Protein AF-A0A699TPR6-F1 (afdb_monomer_lite)

Organism: Tanacetum cinerariifolium (NCBI:txid118510)

Sequence (68 aa):
PEPGDPNREVPVNETFHVQTDDELTENELKQLEADDQAIQTILLGLPEDIYAVVDSCETAQEIWLRVQ

Secondary structure (DSSP, 8-state):
--S--TT------------------HHHHHHHHHHHHHHHHHHHHS-HHHHHHHHT-SSHHHHHHHH-

Radius of gyration: 22.29 Å; chains: 1; bounding box: 27×55×40 Å

Structure (mmCIF, N/CA/C/O backbone):
data_AF-A0A699TPR6-F1
#
_entry.id   AF-A0A699TPR6-F1
#
loop_
_atom_site.group_PDB
_atom_site.id
_atom_site.type_symbol
_atom_site.label_atom_id
_atom_site.label_alt_id
_atom_site.label_comp_id
_atom_site.label_asym_id
_atom_site.label_entity_id
_atom_site.label_seq_id
_atom_site.pdbx_PDB_ins_code
_atom_site.Cartn_x
_atom_site.Cartn_y
_atom_site.Cartn_z
_atom_site.occupancy
_atom_site.B_iso_or_equiv
_atom_site.auth_seq_id
_atom_site.auth_comp_id
_atom_site.auth_asym_id
_atom_site.auth_atom_id
_atom_site.pdbx_PDB_model_num
ATOM 1 N N . PRO A 1 1 ? 4.041 45.728 13.368 1.00 51.50 1 PRO A N 1
ATOM 2 C CA . PRO A 1 1 ? 4.826 44.474 13.422 1.00 51.50 1 PRO A CA 1
ATOM 3 C C . PRO A 1 1 ? 5.822 44.446 12.260 1.00 51.50 1 PRO A C 1
ATOM 5 O O . PRO A 1 1 ? 5.420 44.267 11.115 1.00 51.50 1 PRO A O 1
ATOM 8 N N . GLU A 1 2 ? 7.087 44.738 12.550 1.00 47.50 2 GLU A N 1
ATOM 9 C CA . GLU A 1 2 ? 8.161 44.733 11.552 1.00 47.50 2 GLU A CA 1
ATOM 10 C C . GLU A 1 2 ? 8.666 43.297 11.316 1.00 47.50 2 GLU A C 1
ATOM 12 O O . GLU A 1 2 ? 8.800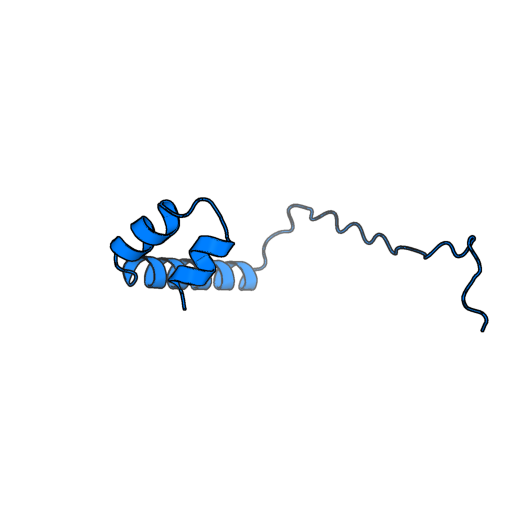 42.534 12.278 1.00 47.50 2 GLU A O 1
ATOM 17 N N . PRO A 1 3 ? 8.928 42.889 10.063 1.00 52.19 3 PRO A N 1
ATOM 18 C CA . PRO A 1 3 ? 9.425 41.560 9.745 1.00 52.19 3 PRO A CA 1
ATOM 19 C C . PRO A 1 3 ? 10.956 41.603 9.700 1.00 52.19 3 PRO A C 1
ATOM 21 O O . PRO A 1 3 ? 11.533 41.863 8.648 1.00 52.19 3 PRO A O 1
ATOM 24 N N . GLY A 1 4 ? 11.634 41.400 10.829 1.00 54.75 4 GLY A N 1
ATOM 25 C CA . GLY A 1 4 ? 13.100 41.416 10.784 1.00 54.75 4 GLY A CA 1
ATOM 26 C C . GLY A 1 4 ? 13.862 41.350 12.097 1.00 54.75 4 GLY A C 1
ATOM 27 O O . GLY A 1 4 ? 14.987 41.830 12.115 1.00 54.75 4 GLY A O 1
ATOM 28 N N . ASP A 1 5 ? 13.302 40.789 13.172 1.00 66.81 5 ASP A N 1
ATOM 29 C CA . ASP A 1 5 ? 14.078 40.540 14.395 1.00 66.81 5 ASP A CA 1
ATOM 30 C C . ASP A 1 5 ? 14.760 39.156 14.324 1.00 66.81 5 ASP A C 1
ATOM 32 O O . ASP A 1 5 ? 14.056 38.139 14.320 1.00 66.81 5 ASP A O 1
ATOM 36 N N . PRO A 1 6 ? 16.105 39.083 14.252 1.00 63.41 6 PRO A N 1
ATOM 37 C CA . PRO A 1 6 ? 16.850 37.825 14.217 1.00 63.41 6 PRO A CA 1
ATOM 38 C C . PRO A 1 6 ? 16.838 37.058 15.547 1.00 63.41 6 PRO A C 1
ATOM 40 O O . PRO A 1 6 ? 17.208 35.890 15.558 1.00 63.41 6 PRO A O 1
ATOM 43 N N . ASN A 1 7 ? 16.421 37.681 16.658 1.00 62.91 7 ASN A N 1
ATOM 44 C CA . ASN A 1 7 ? 16.351 37.045 17.982 1.00 62.91 7 ASN A CA 1
ATOM 45 C C . ASN A 1 7 ? 14.961 36.491 18.305 1.00 62.91 7 ASN A C 1
ATOM 47 O O . ASN A 1 7 ? 14.628 36.260 19.468 1.00 62.91 7 ASN A 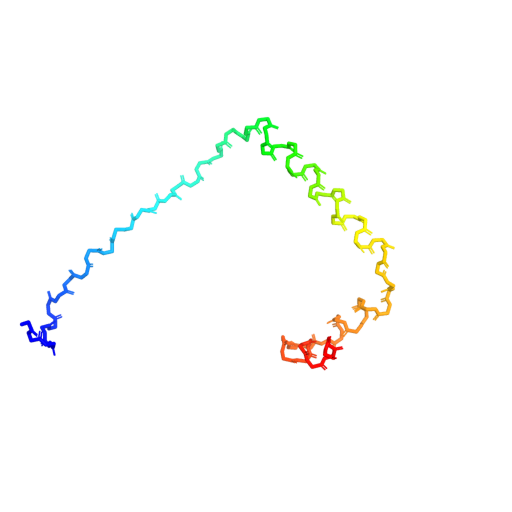O 1
ATOM 51 N N . ARG A 1 8 ? 14.117 36.282 17.291 1.00 62.19 8 ARG A N 1
ATOM 52 C CA . ARG A 1 8 ? 12.826 35.635 17.494 1.00 62.19 8 ARG A CA 1
ATOM 53 C C . ARG A 1 8 ? 13.051 34.137 17.681 1.00 62.19 8 ARG A C 1
ATOM 55 O O . ARG A 1 8 ? 12.912 33.360 16.741 1.00 62.19 8 ARG A O 1
ATOM 62 N N . GLU A 1 9 ? 13.408 33.745 18.900 1.00 62.38 9 GLU A N 1
ATOM 63 C CA . GLU A 1 9 ? 13.331 32.357 19.337 1.00 62.38 9 GLU A CA 1
ATOM 64 C C . GLU A 1 9 ? 11.876 31.919 19.164 1.00 62.38 9 GLU A C 1
ATOM 66 O O . GLU A 1 9 ? 10.976 32.337 19.895 1.00 62.38 9 GLU A O 1
ATOM 71 N N . VAL A 1 10 ? 11.622 31.157 18.101 1.00 57.00 10 VAL A N 1
ATOM 72 C CA . VAL A 1 10 ? 10.359 30.455 17.927 1.00 57.00 10 VAL A CA 1
ATOM 73 C C . VAL A 1 10 ? 10.352 29.416 19.040 1.00 57.00 10 VAL A C 1
ATOM 75 O O . VAL A 1 10 ? 11.234 28.557 19.024 1.00 57.00 10 VAL A O 1
ATOM 78 N N . PRO A 1 11 ? 9.423 29.464 20.012 1.00 56.41 11 PRO A N 1
ATOM 79 C CA . PRO A 1 11 ? 9.239 28.330 20.892 1.00 56.41 11 PRO A CA 1
ATOM 80 C C . PRO A 1 11 ? 8.730 27.198 20.002 1.00 56.41 11 PRO A C 1
ATOM 82 O O . PRO A 1 11 ? 7.538 27.106 19.712 1.00 56.41 11 PRO A O 1
ATOM 85 N N . VAL A 1 12 ? 9.654 26.379 19.497 1.00 54.66 12 VAL A N 1
ATOM 86 C CA . VAL A 1 12 ? 9.327 25.047 19.022 1.00 54.66 12 VAL A CA 1
ATOM 87 C C . VAL A 1 12 ? 8.829 24.364 20.279 1.00 54.66 12 VAL A C 1
ATOM 89 O O . VAL A 1 12 ? 9.587 24.049 21.191 1.00 54.66 12 VAL A O 1
ATOM 92 N N . ASN A 1 13 ? 7.514 24.247 20.380 1.00 55.28 13 ASN A N 1
ATOM 93 C CA . ASN A 1 13 ? 6.886 23.303 21.272 1.00 55.28 13 ASN A CA 1
ATOM 94 C C . ASN A 1 13 ? 7.310 21.918 20.784 1.00 55.28 13 ASN A C 1
ATOM 96 O O . ASN A 1 13 ? 6.587 21.252 20.051 1.00 55.28 13 ASN A O 1
ATOM 100 N N . GLU A 1 14 ? 8.522 21.512 21.155 1.00 54.00 14 GLU A N 1
ATOM 101 C CA . GLU A 1 14 ? 9.001 20.153 20.997 1.00 54.00 14 GLU A CA 1
ATOM 102 C C . GLU A 1 14 ? 8.190 19.286 21.958 1.00 54.00 14 GLU A C 1
ATOM 104 O O . GLU A 1 14 ? 8.621 18.903 23.046 1.00 54.00 14 GLU A O 1
ATOM 109 N N . THR A 1 15 ? 6.948 19.010 21.571 1.00 59.75 15 THR A N 1
ATOM 110 C CA . THR A 1 15 ? 6.174 17.914 22.119 1.00 59.75 15 THR A CA 1
ATOM 111 C C . THR A 1 15 ? 6.822 16.651 21.571 1.00 59.75 15 THR A C 1
ATOM 113 O O . THR A 1 15 ? 6.371 16.069 20.585 1.00 59.75 15 THR A O 1
ATOM 116 N N . PHE A 1 16 ? 7.948 16.265 22.170 1.00 53.81 16 PHE A N 1
ATOM 117 C CA . PHE A 1 16 ? 8.481 14.923 22.035 1.00 53.81 16 PHE A CA 1
ATOM 118 C C . PHE A 1 16 ? 7.432 13.991 22.633 1.00 53.81 16 PHE A C 1
ATOM 120 O O . PHE A 1 16 ? 7.404 13.745 23.839 1.00 53.81 16 PHE A O 1
ATOM 127 N N . HIS A 1 17 ? 6.532 13.502 21.786 1.00 62.03 17 HIS A N 1
ATOM 128 C CA . HIS A 1 17 ? 5.801 12.289 22.082 1.00 62.03 17 HIS A CA 1
ATOM 129 C C . HIS A 1 17 ? 6.843 11.174 22.074 1.00 62.03 17 HIS A C 1
ATOM 131 O O . HIS A 1 17 ? 7.161 10.598 21.038 1.00 62.03 17 HIS A O 1
ATOM 137 N N . VAL A 1 18 ? 7.434 10.920 23.243 1.00 60.31 18 VAL A N 1
ATOM 138 C CA . VAL A 1 18 ? 7.936 9.590 23.564 1.00 60.31 18 VAL A CA 1
ATOM 139 C C . VAL A 1 18 ? 6.727 8.680 23.379 1.00 60.31 18 VAL A C 1
ATOM 141 O O . VAL A 1 18 ? 5.835 8.657 24.219 1.00 60.31 18 VAL A O 1
ATOM 144 N N . GLN A 1 19 ? 6.642 8.025 22.222 1.00 50.56 19 GLN A N 1
ATOM 145 C CA . GLN A 1 19 ? 5.795 6.855 22.063 1.00 50.56 19 GLN A CA 1
ATOM 146 C C . GLN A 1 19 ? 6.452 5.780 22.916 1.00 50.56 19 GLN A C 1
ATOM 148 O O . GLN A 1 19 ? 7.383 5.092 22.497 1.00 50.56 19 GLN A O 1
ATOM 153 N N . THR A 1 20 ? 6.036 5.730 24.175 1.00 58.62 20 THR A N 1
ATOM 154 C CA . THR A 1 20 ? 6.110 4.502 24.948 1.00 58.62 20 THR A CA 1
ATOM 155 C C . THR A 1 20 ? 5.348 3.418 24.192 1.00 58.62 20 THR A C 1
ATOM 157 O O . THR A 1 20 ? 4.505 3.720 23.352 1.00 58.62 2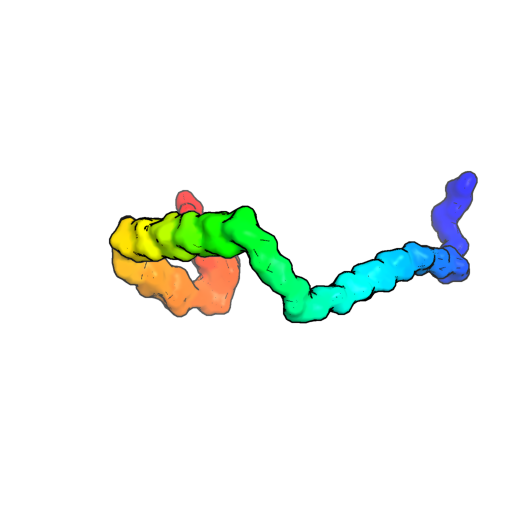0 THR A O 1
ATOM 160 N N . ASP A 1 21 ? 5.702 2.165 24.456 1.00 55.72 21 ASP A N 1
ATOM 161 C CA . ASP A 1 21 ? 5.012 0.942 24.032 1.00 55.72 21 ASP A CA 1
ATOM 162 C C . ASP A 1 21 ? 3.577 0.940 24.607 1.00 55.72 21 ASP A C 1
ATOM 164 O O . ASP A 1 21 ? 3.253 0.196 25.530 1.00 55.72 21 ASP A O 1
ATOM 168 N N . ASP A 1 22 ? 2.770 1.917 24.187 1.00 62.25 22 ASP A N 1
ATOM 169 C CA . ASP A 1 22 ? 1.440 2.197 24.697 1.00 62.25 22 ASP A CA 1
ATOM 170 C C . ASP A 1 22 ? 0.551 1.034 24.266 1.00 62.25 22 ASP A C 1
ATOM 172 O O . ASP A 1 22 ? 0.462 0.696 23.085 1.00 62.25 22 ASP A O 1
ATOM 176 N N . GLU A 1 23 ? 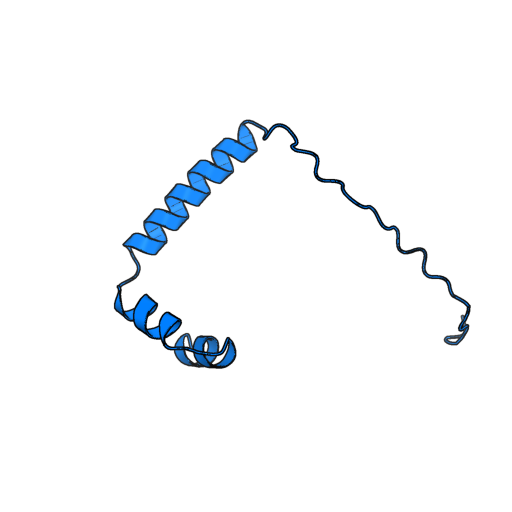-0.054 0.387 25.262 1.00 72.88 23 GLU A N 1
ATOM 177 C CA . GLU A 1 23 ? -0.970 -0.736 25.105 1.00 72.88 23 GLU A CA 1
ATOM 178 C C . GLU A 1 23 ? -2.014 -0.397 24.030 1.00 72.88 23 GLU A C 1
ATOM 180 O O . GLU A 1 23 ? -2.883 0.450 24.248 1.00 72.88 23 GLU A O 1
ATOM 185 N N . LEU A 1 24 ? -1.890 -1.027 22.853 1.00 76.06 24 LEU A N 1
ATOM 186 C CA . LEU A 1 24 ? -2.805 -0.815 21.733 1.00 76.06 24 LEU A CA 1
ATOM 187 C C . LEU A 1 24 ? -4.234 -1.056 22.206 1.00 76.06 24 LEU A C 1
ATOM 189 O O . LEU A 1 24 ? -4.562 -2.120 22.739 1.00 76.06 24 LEU A O 1
ATOM 193 N N . THR A 1 25 ? -5.102 -0.073 21.989 1.00 82.75 25 THR A N 1
ATOM 194 C CA . THR A 1 25 ? -6.503 -0.219 22.365 1.00 82.75 25 THR A CA 1
ATOM 195 C C . THR A 1 25 ? -7.174 -1.277 21.485 1.00 82.75 25 THR A C 1
ATOM 197 O O . THR A 1 25 ? -6.797 -1.499 20.333 1.00 82.75 25 THR A O 1
ATOM 200 N N . GLU A 1 26 ? -8.225 -1.931 21.990 1.00 86.75 26 GLU A N 1
ATOM 201 C CA . GLU A 1 26 ? -8.966 -2.958 21.234 1.00 86.75 26 GLU A CA 1
ATOM 202 C C . GLU A 1 26 ? -9.470 -2.438 19.871 1.00 86.75 26 GLU A C 1
ATOM 204 O O . GLU A 1 26 ? -9.562 -3.188 18.900 1.00 86.75 26 GLU A O 1
ATOM 209 N N . ASN A 1 27 ? -9.774 -1.141 19.779 1.00 88.56 27 ASN A N 1
ATOM 210 C CA . ASN A 1 27 ? -10.195 -0.512 18.530 1.00 88.56 27 ASN A CA 1
ATOM 211 C C . ASN A 1 27 ? -9.040 -0.351 17.535 1.00 88.56 27 ASN A C 1
ATOM 213 O O . ASN A 1 27 ? -9.249 -0.576 16.347 1.00 88.56 27 ASN A O 1
ATOM 217 N N . GLU A 1 28 ? -7.840 -0.004 18.000 1.00 91.00 28 GLU A N 1
ATOM 218 C CA . GLU A 1 28 ? -6.643 0.076 17.152 1.00 91.00 28 GLU A CA 1
ATOM 219 C C . GLU A 1 28 ? -6.220 -1.308 16.659 1.00 91.00 28 GLU A C 1
ATOM 221 O O . GLU A 1 28 ? -5.856 -1.454 15.497 1.00 91.00 28 GLU A O 1
ATOM 226 N N . LEU A 1 29 ? -6.360 -2.346 17.490 1.00 90.81 29 LEU A N 1
ATOM 227 C CA . LEU A 1 29 ? -6.135 -3.730 17.062 1.00 90.81 29 LEU A CA 1
ATOM 228 C C . LEU A 1 29 ? -7.123 -4.166 15.972 1.00 90.81 29 LEU A C 1
ATOM 230 O O . LEU A 1 29 ? -6.712 -4.755 14.976 1.00 90.81 29 LEU A O 1
ATOM 234 N N . LYS A 1 30 ? -8.413 -3.838 16.117 1.00 92.38 30 LYS A N 1
ATOM 235 C CA . LYS A 1 30 ? -9.427 -4.110 15.080 1.00 92.38 30 LYS A CA 1
ATOM 236 C C . LYS A 1 30 ? -9.162 -3.337 13.790 1.00 92.38 30 LYS A C 1
ATOM 238 O O . LYS A 1 30 ? -9.419 -3.857 12.708 1.00 92.38 30 LYS A O 1
ATOM 243 N N . GLN A 1 31 ? -8.675 -2.102 13.906 1.00 93.88 31 GLN A N 1
ATOM 244 C CA . GLN A 1 31 ? -8.284 -1.281 12.763 1.00 93.88 31 GLN A CA 1
ATOM 245 C C . GLN A 1 31 ? -7.102 -1.923 12.031 1.00 93.88 31 GLN A C 1
ATOM 247 O O . GLN A 1 31 ? -7.189 -2.127 10.828 1.00 93.88 31 GL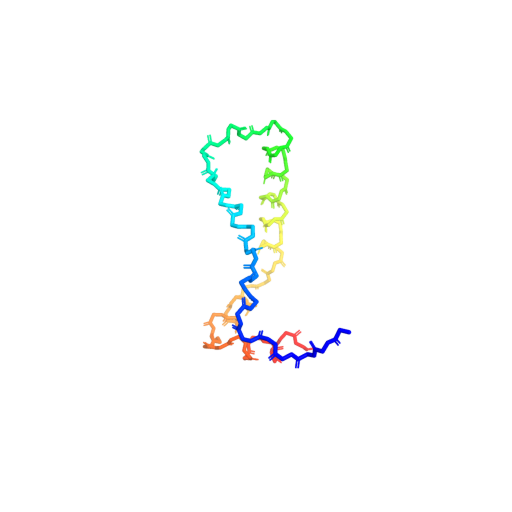N A O 1
ATOM 252 N N . LEU A 1 32 ? -6.060 -2.325 12.765 1.00 92.62 32 LEU A N 1
ATOM 253 C CA . LEU A 1 32 ? -4.891 -2.996 12.207 1.00 92.62 32 LEU A CA 1
ATOM 254 C C . LEU A 1 32 ? -5.273 -4.303 11.504 1.00 92.62 32 LEU A C 1
ATOM 256 O O . LEU A 1 32 ? -4.826 -4.535 10.392 1.00 92.62 32 LEU A O 1
ATOM 260 N N . GLU A 1 33 ? -6.138 -5.130 12.102 1.00 95.38 33 GLU A N 1
ATOM 261 C CA . GLU A 1 33 ? -6.604 -6.377 11.477 1.00 95.38 33 GLU A CA 1
ATOM 262 C C . GLU A 1 33 ? -7.387 -6.120 10.176 1.00 95.38 33 GLU A C 1
ATOM 264 O O . GLU A 1 33 ? -7.201 -6.824 9.179 1.00 95.38 33 GLU A O 1
ATOM 269 N N . ALA A 1 34 ? -8.242 -5.093 10.162 1.00 96.38 34 ALA A N 1
ATOM 270 C CA . ALA A 1 34 ? -8.979 -4.694 8.967 1.00 96.38 34 ALA A CA 1
ATOM 271 C C . ALA A 1 34 ? -8.052 -4.130 7.878 1.00 96.38 34 ALA A C 1
ATOM 273 O O . ALA A 1 34 ? -8.221 -4.457 6.700 1.00 96.38 34 ALA A O 1
ATOM 274 N N . ASP A 1 35 ? -7.066 -3.324 8.267 1.00 96.88 35 ASP A N 1
ATOM 275 C CA . ASP A 1 35 ? -6.076 -2.747 7.363 1.00 96.88 35 ASP A CA 1
ATOM 276 C C . ASP A 1 35 ? -5.177 -3.845 6.775 1.00 96.88 35 ASP A C 1
ATOM 278 O O . ASP A 1 35 ? -4.973 -3.877 5.563 1.00 96.88 35 ASP A O 1
ATOM 282 N N . ASP A 1 36 ? -4.733 -4.812 7.584 1.00 96.81 36 ASP A N 1
ATOM 283 C CA . ASP A 1 36 ? -3.976 -5.987 7.137 1.00 96.81 36 ASP A CA 1
ATOM 284 C C . ASP A 1 36 ? -4.763 -6.803 6.104 1.00 96.81 36 ASP A C 1
ATOM 286 O O . ASP A 1 36 ? -4.228 -7.194 5.061 1.00 96.81 36 ASP A O 1
ATOM 290 N N . GLN A 1 37 ? -6.055 -7.040 6.356 1.00 97.12 37 GLN A N 1
ATOM 291 C CA . GLN A 1 37 ? -6.922 -7.750 5.417 1.00 97.12 37 GLN A CA 1
ATOM 292 C C . GLN A 1 37 ? -7.123 -6.959 4.117 1.00 97.12 37 GLN A C 1
ATOM 294 O O . GLN A 1 37 ? -7.100 -7.543 3.026 1.00 97.12 37 GLN A O 1
ATOM 299 N N . ALA A 1 38 ? -7.315 -5.642 4.207 1.00 96.06 38 ALA A N 1
ATOM 300 C CA . ALA A 1 38 ? -7.461 -4.776 3.044 1.00 96.06 38 ALA A CA 1
ATOM 301 C C . ALA A 1 38 ? -6.174 -4.750 2.209 1.00 96.06 38 ALA A C 1
ATOM 303 O O . ALA A 1 38 ? -6.236 -4.927 0.992 1.00 96.06 38 ALA A O 1
ATOM 304 N N . ILE A 1 39 ? -5.013 -4.618 2.856 1.00 93.81 39 ILE A N 1
ATOM 305 C CA . ILE A 1 39 ? -3.701 -4.667 2.211 1.00 93.81 39 ILE A CA 1
ATOM 306 C C . ILE A 1 39 ? -3.515 -6.014 1.519 1.00 93.81 39 ILE A C 1
ATOM 308 O O . ILE A 1 39 ? -3.253 -6.031 0.321 1.00 93.81 39 ILE A O 1
ATOM 312 N N . GLN A 1 40 ? -3.729 -7.142 2.205 1.00 94.00 40 GLN A N 1
ATOM 313 C CA . GLN A 1 40 ? -3.622 -8.466 1.580 1.00 94.00 40 GLN A CA 1
ATOM 314 C C . GLN A 1 40 ? -4.542 -8.618 0.367 1.00 94.00 40 GLN A C 1
ATOM 316 O O . GLN A 1 40 ? -4.130 -9.163 -0.655 1.00 94.00 40 GLN A O 1
ATOM 321 N N . THR A 1 41 ? -5.770 -8.107 0.453 1.00 94.31 41 THR A N 1
ATOM 322 C CA . THR A 1 41 ? -6.730 -8.156 -0.657 1.00 94.31 41 THR A CA 1
ATOM 323 C C . THR A 1 41 ? -6.252 -7.326 -1.847 1.00 94.31 41 THR A C 1
ATOM 325 O O . THR A 1 41 ? -6.346 -7.781 -2.986 1.00 94.31 41 THR A O 1
ATOM 328 N N . ILE A 1 42 ? -5.710 -6.132 -1.595 1.00 91.56 42 ILE A N 1
ATOM 329 C CA . ILE A 1 42 ? -5.131 -5.276 -2.634 1.00 91.56 42 ILE A CA 1
ATOM 330 C C . ILE A 1 42 ? -3.921 -5.971 -3.264 1.00 91.56 42 ILE A C 1
ATOM 332 O O . ILE A 1 42 ? -3.879 -6.097 -4.482 1.00 91.56 42 ILE A O 1
ATOM 336 N N . LEU A 1 43 ? -2.983 -6.481 -2.459 1.00 88.19 43 LEU A N 1
ATOM 337 C CA . LEU A 1 43 ? -1.787 -7.172 -2.954 1.00 88.19 43 LEU A CA 1
ATOM 338 C C . LEU A 1 43 ? -2.153 -8.401 -3.805 1.00 88.19 43 LEU A C 1
ATOM 340 O O . LEU A 1 43 ? -1.553 -8.619 -4.850 1.00 88.19 43 LEU A O 1
ATOM 344 N N . LEU A 1 44 ? -3.165 -9.177 -3.399 1.00 89.50 44 LEU A N 1
ATOM 345 C CA . LEU A 1 44 ? -3.624 -10.354 -4.145 1.00 89.50 44 LEU A CA 1
ATOM 346 C C . LEU A 1 44 ? -4.356 -9.989 -5.448 1.00 89.50 44 LEU A C 1
ATOM 348 O O . LEU A 1 44 ? -4.352 -10.766 -6.401 1.00 89.50 44 LEU A O 1
ATOM 352 N N . GLY A 1 45 ? -5.018 -8.831 -5.479 1.00 88.56 45 GLY A N 1
ATOM 353 C CA . GLY A 1 45 ? -5.719 -8.324 -6.657 1.00 88.56 45 GLY A CA 1
ATOM 354 C C . GLY A 1 45 ? -4.813 -7.617 -7.668 1.00 88.56 45 GLY A C 1
ATOM 355 O O . GLY A 1 45 ? -5.233 -7.405 -8.807 1.00 88.56 45 GLY A O 1
ATOM 356 N N . LEU A 1 46 ? -3.593 -7.246 -7.271 1.00 88.44 46 LEU A N 1
ATOM 357 C CA . LEU A 1 46 ? -2.616 -6.619 -8.152 1.00 88.44 46 LEU A CA 1
ATOM 358 C C . LEU A 1 46 ? -1.881 -7.690 -8.971 1.00 88.44 46 LEU A C 1
ATOM 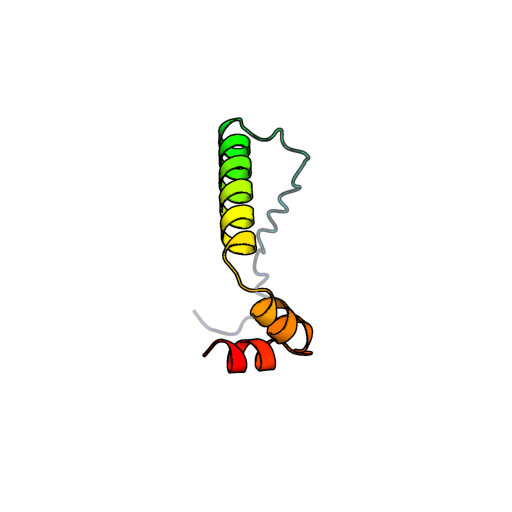360 O O . LEU A 1 46 ? -1.331 -8.632 -8.400 1.00 88.44 46 LEU A O 1
ATOM 364 N N . PRO A 1 47 ? -1.845 -7.570 -10.307 1.00 86.19 47 PRO A N 1
ATOM 365 C CA . PRO A 1 47 ? -1.074 -8.487 -11.125 1.00 86.19 47 PRO A CA 1
ATOM 366 C C . PRO A 1 47 ? 0.439 -8.267 -10.939 1.00 86.19 47 PRO A C 1
ATOM 368 O O . PRO A 1 47 ? 0.920 -7.172 -10.640 1.00 86.19 47 PRO A O 1
ATOM 371 N N . GLU A 1 48 ? 1.195 -9.358 -11.071 1.00 82.56 48 GLU A N 1
ATOM 372 C CA . GLU A 1 48 ? 2.622 -9.436 -10.723 1.00 82.56 48 GLU A CA 1
ATOM 373 C C . GLU A 1 48 ? 3.519 -8.545 -11.605 1.00 82.56 48 GLU A C 1
ATOM 375 O O . GLU A 1 48 ? 4.606 -8.128 -11.205 1.00 82.56 48 GLU A O 1
ATOM 380 N N . ASP A 1 49 ? 3.031 -8.175 -12.787 1.00 81.50 49 ASP A N 1
ATOM 381 C CA . ASP A 1 49 ? 3.673 -7.229 -13.694 1.00 81.50 49 ASP A CA 1
ATOM 382 C C . ASP A 1 49 ? 3.746 -5.808 -13.117 1.00 81.50 49 ASP A C 1
ATOM 384 O O . ASP A 1 49 ? 4.735 -5.117 -13.357 1.00 81.50 49 ASP A O 1
ATOM 388 N N . ILE A 1 50 ? 2.783 -5.387 -12.289 1.00 83.56 50 ILE A N 1
ATOM 389 C CA . ILE A 1 50 ? 2.846 -4.089 -11.598 1.00 83.56 50 ILE A CA 1
ATOM 390 C C . ILE A 1 50 ? 4.017 -4.067 -10.611 1.00 83.56 50 ILE A C 1
ATOM 392 O O . ILE A 1 50 ? 4.750 -3.078 -10.552 1.00 83.56 50 ILE A O 1
ATOM 396 N N . TYR A 1 51 ? 4.254 -5.165 -9.890 1.00 82.06 51 TYR A N 1
ATOM 397 C CA . TYR A 1 51 ? 5.407 -5.273 -8.995 1.00 82.06 51 TYR A CA 1
ATOM 398 C C . TYR A 1 51 ? 6.720 -5.224 -9.767 1.00 82.06 51 TYR A C 1
ATOM 400 O O . TYR A 1 51 ? 7.603 -4.467 -9.386 1.00 82.06 51 TYR A O 1
ATOM 408 N N . ALA A 1 52 ? 6.832 -5.939 -10.889 1.00 84.81 52 ALA A N 1
ATOM 409 C CA . ALA A 1 52 ? 8.027 -5.889 -11.733 1.00 84.81 52 ALA A CA 1
ATOM 410 C C . ALA A 1 52 ? 8.279 -4.485 -12.321 1.00 84.81 52 ALA A C 1
ATOM 412 O O . ALA A 1 52 ? 9.422 -4.038 -12.458 1.00 84.81 52 ALA A O 1
ATOM 413 N N . VAL A 1 53 ? 7.213 -3.755 -12.660 1.00 85.44 53 VAL A N 1
ATOM 414 C CA . VAL A 1 53 ? 7.304 -2.380 -13.163 1.00 85.44 53 VAL A CA 1
ATOM 415 C C . VAL A 1 53 ? 7.758 -1.410 -12.074 1.00 85.44 53 VAL A C 1
ATOM 417 O O . VAL A 1 53 ? 8.543 -0.516 -12.378 1.00 85.44 53 VAL A O 1
ATOM 420 N N . VAL A 1 54 ? 7.300 -1.570 -10.833 1.00 84.06 54 VAL A N 1
ATOM 421 C CA . VAL A 1 54 ? 7.724 -0.726 -9.705 1.00 84.06 54 VAL A CA 1
ATOM 422 C C . VAL A 1 54 ? 9.131 -1.090 -9.221 1.00 84.06 54 VAL A C 1
ATOM 424 O O . VAL A 1 54 ? 9.929 -0.190 -8.985 1.00 84.06 54 VAL A O 1
ATOM 427 N N . ASP A 1 55 ? 9.460 -2.380 -9.130 1.00 86.69 55 ASP A N 1
ATOM 428 C CA . ASP A 1 55 ? 10.771 -2.894 -8.697 1.00 86.69 55 ASP A CA 1
ATOM 429 C C . ASP A 1 55 ? 11.902 -2.503 -9.662 1.00 86.69 55 ASP A C 1
ATOM 431 O O . ASP A 1 55 ? 13.026 -2.233 -9.252 1.00 86.69 55 ASP A O 1
ATOM 435 N N . SER A 1 56 ? 11.588 -2.383 -10.956 1.00 89.94 56 SER A N 1
ATOM 436 C CA . SER A 1 56 ? 12.536 -1.922 -11.979 1.00 89.94 56 SER A CA 1
ATOM 437 C C . SER A 1 56 ? 12.705 -0.399 -12.061 1.00 89.94 56 SER A C 1
ATOM 439 O O . SER A 1 56 ? 13.425 0.075 -12.942 1.00 89.94 56 SER A O 1
ATOM 441 N N . CYS A 1 57 ? 12.032 0.378 -11.209 1.00 91.38 57 CYS A N 1
ATOM 442 C CA . CYS A 1 57 ? 12.220 1.826 -11.123 1.00 91.38 57 CYS A CA 1
ATOM 443 C C . CYS A 1 57 ? 13.269 2.159 -10.061 1.00 91.38 57 CYS A C 1
ATOM 445 O O . CYS A 1 57 ? 13.133 1.778 -8.902 1.00 91.38 57 CYS A O 1
ATOM 447 N N . GLU A 1 58 ? 14.276 2.953 -10.420 1.00 90.44 58 GLU A N 1
ATOM 448 C CA . GLU A 1 58 ? 15.314 3.366 -9.468 1.00 90.44 58 GLU A CA 1
ATOM 449 C C . GLU A 1 58 ? 14.901 4.617 -8.684 1.00 90.44 58 GLU A C 1
ATOM 451 O O . GLU A 1 58 ? 15.419 4.893 -7.600 1.00 90.44 58 GLU A O 1
ATOM 456 N N . THR A 1 59 ? 13.958 5.396 -9.221 1.00 90.81 59 THR A N 1
ATOM 457 C CA . THR A 1 59 ? 13.535 6.661 -8.619 1.00 90.81 59 THR A CA 1
ATOM 458 C C . THR A 1 59 ? 12.022 6.775 -8.483 1.00 90.81 59 THR A C 1
ATOM 460 O O . THR A 1 59 ? 11.247 6.285 -9.305 1.00 90.81 59 THR A O 1
ATOM 463 N N . ALA A 1 60 ? 11.583 7.535 -7.475 1.00 86.75 60 ALA A N 1
ATOM 464 C CA . ALA A 1 60 ? 10.169 7.866 -7.293 1.00 86.75 60 ALA A CA 1
ATOM 465 C C . ALA A 1 60 ? 9.571 8.613 -8.505 1.00 86.75 60 ALA A C 1
ATOM 467 O O . ALA A 1 60 ? 8.371 8.529 -8.752 1.00 86.75 60 ALA A O 1
ATOM 468 N N . GLN A 1 61 ? 10.404 9.322 -9.278 1.00 87.44 61 GLN A N 1
ATOM 469 C CA . GLN A 1 61 ? 9.991 10.010 -10.504 1.00 87.44 61 GLN A CA 1
ATOM 470 C C . GLN A 1 61 ? 9.630 9.022 -11.619 1.00 87.44 61 GLN A C 1
ATOM 472 O O . GLN A 1 61 ? 8.625 9.215 -12.299 1.00 87.44 61 GLN A O 1
ATOM 477 N N . GLU A 1 62 ? 10.405 7.947 -11.778 1.00 88.69 62 GLU A N 1
ATOM 478 C CA . GLU A 1 62 ? 10.101 6.885 -12.742 1.00 88.69 62 GLU A CA 1
ATOM 479 C C . GLU A 1 62 ? 8.826 6.128 -12.377 1.00 88.69 62 GLU A C 1
ATOM 481 O O . GLU A 1 62 ? 8.019 5.842 -13.259 1.00 88.69 62 GLU A O 1
ATOM 486 N N . ILE A 1 63 ? 8.597 5.877 -11.084 1.00 85.94 63 ILE A N 1
ATOM 487 C CA . ILE A 1 63 ? 7.342 5.285 -10.604 1.00 85.94 63 ILE A CA 1
ATOM 488 C C . ILE A 1 63 ? 6.164 6.190 -10.978 1.00 85.94 63 ILE A C 1
ATOM 490 O O . ILE A 1 63 ? 5.195 5.726 -11.573 1.00 85.94 63 ILE A O 1
ATOM 494 N N . TRP A 1 64 ? 6.257 7.493 -10.697 1.00 87.19 64 TRP A N 1
ATOM 495 C CA . TRP A 1 64 ? 5.175 8.437 -10.983 1.00 87.19 64 TRP A CA 1
ATOM 496 C C . TRP A 1 64 ? 4.832 8.505 -12.482 1.00 87.19 64 TRP A C 1
ATOM 498 O O . TRP A 1 64 ? 3.660 8.535 -12.844 1.00 87.19 64 TRP A O 1
ATOM 508 N N . LEU A 1 65 ? 5.841 8.465 -13.360 1.00 84.81 65 LEU A N 1
ATOM 509 C CA . LEU A 1 65 ? 5.665 8.464 -14.819 1.00 84.81 65 LEU A CA 1
ATOM 510 C C . LEU A 1 65 ? 4.989 7.198 -15.363 1.00 84.81 65 LEU A C 1
ATOM 512 O O . LEU A 1 65 ? 4.340 7.271 -16.401 1.00 84.81 65 LEU A O 1
ATOM 516 N N . ARG A 1 66 ? 5.155 6.047 -14.699 1.00 80.19 66 ARG A N 1
ATOM 517 C CA . ARG A 1 66 ? 4.569 4.765 -15.132 1.00 80.19 66 ARG A CA 1
ATOM 518 C C . ARG A 1 66 ? 3.162 4.515 -14.580 1.00 80.19 66 ARG A C 1
ATOM 520 O O . ARG A 1 66 ? 2.464 3.655 -15.104 1.00 80.19 66 ARG A O 1
ATOM 527 N N . VAL A 1 67 ? 2.764 5.230 -13.525 1.00 73.88 67 VAL A N 1
ATOM 528 C CA . VAL A 1 67 ? 1.436 5.122 -12.884 1.00 73.88 67 VAL A CA 1
ATOM 529 C C . VAL A 1 67 ? 0.392 6.056 -13.531 1.00 73.88 67 VAL A C 1
ATOM 531 O O . VAL A 1 67 ? -0.803 5.878 -13.297 1.00 73.88 67 VAL A O 1
ATOM 534 N N . GLN A 1 68 ? 0.824 7.038 -14.334 1.00 68.19 68 GLN A N 1
ATOM 535 C CA . GLN A 1 68 ? -0.037 7.968 -15.084 1.00 68.19 68 GLN A CA 1
ATOM 536 C C . GLN A 1 68 ? -0.644 7.330 -16.341 1.00 68.19 68 GLN A C 1
ATOM 538 O O . GLN A 1 68 ? -1.830 7.631 -16.610 1.00 68.19 68 GLN A O 1
#

pLDDT: mean 77.96, std 15.39, range [47.5, 97.12]

Foldseek 3Di:
DDPDDPPPPDPPPPPPPPPDVPDQDPVNVVVVVVVVVVVVVVVVPDDVVLVVQVVPDPDPVSNVVVVD